Protein AF-A0A538LSR1-F1 (afdb_monomer_lite)

Foldseek 3Di:
DLLVLLCVVQVVCLVPPFADDVLVVLLCLLVPPDPVGSLVSLCVVPVVPNVVSVVSVVCCVPQNSRGSSLLVLLSVLLSVVLVVQLVVCVVVVHDNVVSNVVSSCSSVPCVVPPCRSHSCSNVVSVVVVVVVVD

Structure (mmCIF, N/CA/C/O backbone):
data_AF-A0A538LSR1-F1
#
_entry.id   AF-A0A538LSR1-F1
#
loop_
_atom_site.group_PDB
_atom_site.id
_atom_site.type_symbol
_atom_site.label_atom_id
_atom_site.label_alt_id
_atom_site.label_comp_id
_atom_site.label_asym_id
_atom_site.label_entity_id
_atom_site.label_seq_id
_atom_site.pdbx_PDB_ins_code
_atom_site.Cartn_x
_atom_site.Cartn_y
_atom_site.Cartn_z
_atom_site.occupancy
_atom_site.B_iso_or_equiv
_atom_site.auth_seq_id
_atom_site.auth_comp_id
_atom_site.auth_asym_id
_atom_site.auth_atom_id
_atom_site.pdbx_PDB_model_num
ATOM 1 N N . MET A 1 1 ? -7.075 -10.830 14.851 1.00 69.06 1 MET A N 1
ATOM 2 C CA . MET A 1 1 ? -8.465 -10.803 14.336 1.00 69.06 1 MET A CA 1
ATOM 3 C C . MET A 1 1 ? -8.556 -10.041 13.017 1.00 69.06 1 MET A C 1
ATOM 5 O O . MET A 1 1 ? -8.922 -10.657 12.030 1.00 69.06 1 MET A O 1
ATOM 9 N N . LEU A 1 2 ? -8.129 -8.771 12.955 1.00 71.94 2 LEU A N 1
ATOM 10 C CA . LEU A 1 2 ? -8.102 -7.981 11.707 1.00 71.94 2 LEU A CA 1
ATOM 11 C C . LEU A 1 2 ? -7.263 -8.632 10.591 1.00 71.94 2 LEU A C 1
ATOM 13 O O . LEU A 1 2 ? -7.718 -8.721 9.459 1.00 71.94 2 LEU A O 1
ATOM 17 N N . SER A 1 3 ? -6.094 -9.188 10.920 1.00 71.88 3 SER A N 1
ATOM 18 C CA . SER A 1 3 ? -5.248 -9.899 9.946 1.00 71.88 3 SER A CA 1
ATOM 19 C C . SER A 1 3 ? -5.897 -11.170 9.388 1.00 71.88 3 SER A C 1
ATOM 21 O O . SER A 1 3 ? -5.687 -11.501 8.230 1.00 71.88 3 SER A O 1
ATOM 23 N N . VAL A 1 4 ? -6.708 -11.872 10.191 1.00 79.50 4 VAL A N 1
ATOM 24 C CA . VAL A 1 4 ? -7.444 -13.073 9.749 1.00 79.50 4 VAL A CA 1
ATOM 25 C C . VAL A 1 4 ? -8.586 -12.676 8.815 1.00 79.50 4 VAL A C 1
ATOM 27 O O . VAL A 1 4 ? -8.783 -13.307 7.784 1.00 79.50 4 VAL A O 1
ATOM 30 N N . LEU A 1 5 ? -9.294 -11.594 9.148 1.00 74.44 5 LEU A N 1
ATOM 31 C CA . LEU A 1 5 ? -10.339 -11.007 8.310 1.00 74.44 5 LEU A CA 1
ATOM 32 C C . LEU A 1 5 ? -9.775 -10.594 6.940 1.00 74.44 5 LEU A C 1
ATOM 34 O O . LEU A 1 5 ? -10.316 -10.978 5.909 1.00 74.44 5 LEU A O 1
ATOM 38 N N . ALA A 1 6 ? -8.634 -9.901 6.936 1.00 72.94 6 ALA A N 1
ATOM 39 C CA . ALA A 1 6 ? -7.936 -9.518 5.715 1.00 72.94 6 ALA A CA 1
ATOM 40 C C . ALA A 1 6 ? -7.445 -10.728 4.915 1.00 72.94 6 ALA A C 1
ATOM 42 O O . ALA A 1 6 ? -7.591 -10.747 3.701 1.00 72.94 6 ALA A O 1
ATOM 43 N N . LEU A 1 7 ? -6.916 -11.764 5.574 1.00 76.25 7 LEU A N 1
ATOM 44 C CA . LEU A 1 7 ? -6.541 -13.015 4.909 1.00 76.25 7 LEU A CA 1
ATOM 45 C C . LEU A 1 7 ? -7.734 -13.646 4.188 1.00 76.25 7 LEU A C 1
ATOM 47 O O . LEU A 1 7 ? -7.622 -13.987 3.016 1.00 76.25 7 LEU A O 1
ATOM 51 N N . LEU A 1 8 ? -8.883 -13.761 4.856 1.00 80.06 8 LEU A N 1
ATOM 52 C CA . LEU A 1 8 ? -10.085 -14.355 4.268 1.00 80.06 8 LEU A CA 1
ATOM 53 C C . LEU A 1 8 ? -10.621 -13.541 3.084 1.00 80.06 8 LEU A C 1
ATOM 55 O O . LEU A 1 8 ? -11.021 -14.121 2.079 1.00 80.06 8 LEU A O 1
ATOM 59 N N . MET A 1 9 ? -10.600 -12.212 3.183 1.00 77.19 9 MET A N 1
ATOM 60 C CA . MET A 1 9 ? -11.083 -11.328 2.119 1.00 77.19 9 MET A CA 1
ATOM 61 C C . MET A 1 9 ? -10.118 -11.241 0.934 1.00 77.19 9 MET A C 1
ATOM 63 O O . MET A 1 9 ? -10.539 -11.274 -0.220 1.00 77.19 9 MET A O 1
ATOM 67 N N . CYS A 1 10 ? -8.819 -11.126 1.210 1.00 74.88 10 CYS A N 1
ATOM 68 C CA . CYS A 1 10 ? -7.824 -10.796 0.201 1.00 74.88 10 CYS A CA 1
ATOM 69 C C . CYS A 1 10 ? -7.177 -12.035 -0.422 1.00 74.88 10 CYS A C 1
ATOM 71 O O . CYS A 1 10 ? -6.648 -11.919 -1.518 1.00 74.88 10 CYS A O 1
ATOM 73 N N . ALA A 1 11 ? -7.216 -13.224 0.195 1.00 75.81 11 ALA A N 1
ATOM 74 C CA . ALA A 1 11 ? -6.508 -14.398 -0.335 1.00 75.81 11 ALA A CA 1
ATOM 75 C C . ALA A 1 11 ? -6.959 -14.796 -1.750 1.00 75.81 11 ALA A C 1
ATOM 77 O O . ALA A 1 11 ? -6.124 -15.122 -2.593 1.00 75.81 11 ALA A O 1
ATOM 78 N N . GLY A 1 12 ? -8.265 -14.750 -2.032 1.00 73.62 12 GLY A N 1
ATOM 79 C CA . GLY A 1 12 ? -8.786 -15.022 -3.374 1.00 73.62 12 GLY A CA 1
ATOM 80 C C . GLY A 1 12 ? -8.337 -13.971 -4.392 1.00 73.62 12 GLY A C 1
ATOM 81 O O . GLY A 1 12 ? -7.926 -14.324 -5.497 1.00 73.62 12 GLY A O 1
ATOM 82 N N . HIS A 1 13 ? -8.355 -12.701 -3.982 1.00 73.81 13 HIS A N 1
ATOM 83 C CA . HIS A 1 13 ? -8.000 -11.556 -4.814 1.00 73.81 13 HIS A CA 1
ATOM 84 C C . HIS A 1 13 ? -6.493 -11.448 -5.070 1.00 73.81 13 HIS A C 1
ATOM 86 O O . HIS A 1 13 ? -6.084 -11.192 -6.187 1.00 73.81 13 HIS A O 1
ATOM 92 N N . ILE A 1 14 ? -5.645 -11.722 -4.083 1.00 76.62 14 ILE A N 1
ATOM 93 C CA . ILE A 1 14 ? -4.186 -11.747 -4.252 1.00 76.62 14 ILE A CA 1
ATOM 94 C C . ILE A 1 14 ? -3.780 -12.860 -5.226 1.00 76.62 14 ILE A C 1
ATOM 96 O O . ILE A 1 14 ? -2.863 -12.684 -6.019 1.00 76.62 14 ILE A O 1
ATOM 100 N N . ARG A 1 15 ? -4.466 -14.011 -5.180 1.00 75.12 15 ARG A N 1
ATOM 101 C CA . ARG A 1 15 ? -4.128 -15.176 -6.010 1.00 75.12 15 ARG A CA 1
ATOM 102 C C . ARG A 1 15 ? -4.593 -15.079 -7.460 1.00 75.12 15 ARG A C 1
ATOM 104 O O . ARG A 1 15 ? -3.953 -15.674 -8.318 1.00 75.12 15 ARG A O 1
ATOM 111 N N . HIS A 1 16 ? -5.716 -14.413 -7.717 1.00 75.75 16 HIS A N 1
ATOM 112 C CA . HIS A 1 16 ? -6.342 -14.380 -9.049 1.00 75.75 16 HIS A CA 1
ATOM 113 C C . HIS A 1 16 ? -6.545 -12.960 -9.590 1.00 75.75 16 HIS A C 1
ATOM 115 O O . HIS A 1 16 ? -7.074 -12.793 -10.686 1.00 75.75 16 HIS A O 1
ATOM 121 N N . GLY A 1 17 ? -6.182 -11.944 -8.812 1.00 73.56 17 GLY A N 1
ATOM 122 C CA . GLY A 1 17 ? -6.284 -10.544 -9.190 1.00 73.56 17 GLY A CA 1
ATOM 123 C C . GLY A 1 17 ? -5.161 -10.119 -10.124 1.00 73.56 17 GLY A C 1
ATOM 124 O O . GLY A 1 17 ? -4.227 -10.865 -10.419 1.00 73.56 17 GLY A O 1
ATOM 125 N N . GLY A 1 18 ? -5.270 -8.885 -10.594 1.00 77.44 18 GLY A N 1
ATOM 126 C CA . GLY A 1 18 ? -4.307 -8.279 -11.496 1.00 77.44 18 GLY A CA 1
ATOM 127 C C . GLY A 1 18 ? -4.095 -6.813 -11.166 1.00 77.44 18 GLY A C 1
ATOM 128 O O . GLY A 1 18 ? -4.545 -6.313 -10.138 1.00 77.44 18 GLY A O 1
ATOM 129 N N . PHE A 1 19 ? -3.398 -6.132 -12.063 1.00 73.81 19 PHE A N 1
ATOM 130 C CA . PHE A 1 19 ? -3.123 -4.711 -11.941 1.00 73.81 19 PHE A CA 1
ATOM 131 C C . PHE A 1 19 ? -4.370 -3.852 -12.148 1.00 73.81 19 PHE A C 1
ATOM 133 O O . PHE A 1 19 ? -5.181 -4.122 -13.039 1.00 73.81 19 PHE A O 1
ATOM 140 N N . TYR A 1 20 ? -4.489 -2.786 -11.355 1.00 71.81 20 TYR A N 1
ATOM 141 C CA . TYR A 1 20 ? -5.587 -1.830 -11.414 1.00 71.81 20 TYR A CA 1
ATOM 142 C C . TYR A 1 20 ? -5.091 -0.435 -11.811 1.00 71.81 20 TYR A C 1
ATOM 144 O O . TYR A 1 20 ? -4.215 0.140 -11.170 1.00 71.81 20 TYR A O 1
ATOM 152 N N . TYR A 1 21 ? -5.701 0.140 -12.853 1.00 72.62 21 TYR A N 1
ATOM 153 C CA . TYR A 1 21 ? -5.519 1.535 -13.285 1.00 72.62 21 TYR A CA 1
ATOM 154 C C . TYR A 1 21 ? -4.038 1.975 -13.373 1.00 72.62 21 TYR A C 1
ATOM 156 O O . TYR A 1 21 ? -3.354 1.566 -14.311 1.00 72.62 21 TYR A O 1
ATOM 164 N N . ASP A 1 22 ? -3.526 2.742 -12.399 1.00 71.06 22 ASP A N 1
ATOM 165 C CA . ASP A 1 22 ? -2.149 3.275 -12.355 1.00 71.06 22 ASP A CA 1
ATOM 166 C C . ASP A 1 22 ? -1.075 2.177 -12.341 1.00 71.06 22 ASP A C 1
ATOM 168 O O . ASP A 1 22 ? 0.057 2.383 -12.794 1.00 71.06 22 ASP A O 1
ATOM 172 N N . ASP A 1 23 ? -1.431 0.983 -11.871 1.00 76.12 23 ASP A N 1
ATOM 173 C CA . ASP A 1 23 ? -0.542 -0.171 -11.880 1.00 76.12 23 ASP A CA 1
ATOM 174 C C . ASP A 1 23 ? -0.130 -0.560 -13.312 1.00 76.12 23 ASP A C 1
ATOM 176 O O . ASP A 1 23 ? 0.988 -1.015 -13.546 1.00 76.12 23 ASP A O 1
ATOM 180 N N . TRP A 1 24 ? -1.003 -0.340 -14.303 1.00 78.75 24 TRP A N 1
ATOM 181 C CA . TRP A 1 24 ? -0.671 -0.588 -15.708 1.00 78.75 24 TRP A CA 1
ATOM 182 C C . TRP A 1 24 ? 0.321 0.434 -16.258 1.00 78.75 24 TRP A C 1
ATOM 184 O O . TRP A 1 24 ? 1.192 0.067 -17.046 1.00 78.75 24 TRP A O 1
ATOM 194 N N . ALA A 1 25 ? 0.228 1.696 -15.833 1.00 78.56 25 ALA A N 1
ATOM 195 C CA . ALA A 1 25 ? 1.165 2.739 -16.245 1.00 78.56 25 ALA A CA 1
ATOM 196 C C . ALA A 1 25 ? 2.557 2.501 -15.642 1.00 78.56 25 ALA A C 1
ATOM 198 O O . ALA A 1 25 ? 3.563 2.561 -16.351 1.00 78.56 25 ALA A O 1
ATOM 199 N N . THR A 1 26 ? 2.618 2.148 -14.356 1.00 78.06 26 THR A N 1
ATOM 200 C CA . THR A 1 26 ? 3.877 1.770 -13.693 1.00 78.06 26 THR A CA 1
ATOM 201 C C . THR A 1 26 ? 4.467 0.485 -14.280 1.00 78.06 26 THR A C 1
ATOM 203 O O . THR A 1 26 ? 5.659 0.451 -14.581 1.00 78.06 26 THR A O 1
ATOM 206 N N . LEU A 1 27 ? 3.647 -0.531 -14.579 1.00 82.19 27 LEU A N 1
ATOM 207 C CA . LEU A 1 27 ? 4.089 -1.729 -15.303 1.00 82.19 27 LEU A CA 1
ATOM 208 C C . LEU A 1 27 ? 4.658 -1.395 -16.689 1.00 82.19 27 LEU A C 1
ATOM 210 O O . LEU A 1 27 ? 5.675 -1.963 -17.089 1.00 82.19 27 LEU A O 1
ATOM 214 N N . ALA A 1 28 ? 4.002 -0.507 -17.437 1.00 83.00 28 ALA A N 1
ATOM 215 C CA . ALA A 1 28 ? 4.457 -0.097 -18.760 1.00 83.00 28 ALA A CA 1
ATOM 216 C C . ALA A 1 28 ? 5.809 0.622 -18.685 1.00 83.00 28 ALA A C 1
ATOM 218 O O . ALA A 1 28 ? 6.693 0.314 -19.479 1.00 83.00 28 ALA A O 1
ATOM 219 N N . LEU A 1 29 ? 6.007 1.504 -17.701 1.00 82.19 29 LEU A N 1
ATOM 220 C CA . LEU A 1 29 ? 7.293 2.164 -17.453 1.00 82.19 29 LEU A CA 1
ATOM 221 C C . LEU A 1 29 ? 8.399 1.171 -17.078 1.00 82.19 29 LEU A C 1
ATOM 223 O O . LEU A 1 29 ? 9.534 1.321 -17.531 1.00 82.19 29 LEU A O 1
ATOM 227 N N . ALA A 1 30 ? 8.067 0.144 -16.293 1.00 79.31 30 ALA A N 1
ATOM 228 C CA . ALA A 1 30 ? 9.009 -0.900 -15.906 1.00 79.31 30 ALA A CA 1
ATOM 229 C C . ALA A 1 30 ? 9.372 -1.837 -17.076 1.00 79.31 30 ALA A C 1
ATOM 231 O O . ALA A 1 30 ? 10.522 -2.254 -17.199 1.00 79.31 30 ALA A O 1
ATOM 232 N N . ARG A 1 31 ? 8.410 -2.175 -17.950 1.00 83.00 31 ARG A N 1
ATOM 233 C CA . ARG A 1 31 ? 8.629 -3.070 -19.105 1.00 83.00 31 ARG A CA 1
ATOM 234 C C . ARG A 1 31 ? 9.252 -2.368 -20.308 1.00 83.00 31 ARG A C 1
ATOM 236 O O . ARG A 1 31 ? 10.081 -2.960 -20.993 1.00 83.00 31 ARG A O 1
ATOM 243 N N . PHE A 1 32 ? 8.847 -1.133 -20.579 1.00 82.81 32 PHE A N 1
ATOM 244 C CA . PHE A 1 32 ? 9.290 -0.346 -21.725 1.00 82.81 32 PHE A CA 1
ATOM 245 C C . PHE A 1 32 ? 10.160 0.805 -21.226 1.00 82.81 32 PHE A C 1
ATOM 247 O O . PHE A 1 32 ? 9.710 1.941 -21.050 1.00 82.81 32 PHE A O 1
ATOM 254 N N . SER A 1 33 ? 11.427 0.478 -20.955 1.00 66.31 33 SER A N 1
ATOM 255 C CA . SER A 1 33 ? 12.382 1.435 -20.403 1.00 66.31 33 SER A CA 1
ATOM 256 C C . SER A 1 33 ? 12.516 2.656 -21.311 1.00 66.31 33 SER A C 1
ATOM 258 O O . SER A 1 33 ? 12.759 2.539 -22.512 1.00 66.31 33 SER A O 1
ATOM 260 N N . HIS A 1 34 ? 12.403 3.842 -20.717 1.00 74.00 34 HIS A N 1
ATOM 261 C CA . HIS A 1 34 ? 12.738 5.091 -21.393 1.00 74.00 34 HIS A CA 1
ATOM 262 C C . HIS A 1 34 ? 14.250 5.168 -21.638 1.00 74.00 34 HIS A C 1
ATOM 264 O O . HIS A 1 34 ? 15.033 4.530 -20.931 1.00 74.00 34 HIS A O 1
ATOM 270 N N . ALA A 1 35 ? 14.672 5.992 -22.602 1.00 75.50 35 ALA A N 1
ATOM 271 C CA . ALA A 1 35 ? 16.089 6.176 -22.938 1.00 75.50 35 ALA A CA 1
ATOM 272 C C . ALA A 1 35 ? 16.952 6.616 -21.732 1.00 75.50 35 ALA A C 1
ATOM 274 O O . ALA A 1 35 ? 18.136 6.303 -21.682 1.00 75.50 35 ALA A O 1
ATOM 275 N N . GLY A 1 36 ? 16.355 7.287 -20.738 1.00 77.81 36 GLY A N 1
ATOM 276 C CA . GLY A 1 36 ? 17.000 7.665 -19.471 1.00 77.81 36 GLY A CA 1
ATOM 277 C C . GLY A 1 36 ? 16.850 6.655 -18.320 1.00 77.81 36 GLY A C 1
ATOM 278 O O . GLY A 1 36 ? 17.199 6.975 -17.187 1.00 77.81 36 GLY A O 1
ATOM 279 N N . GLY A 1 37 ? 16.301 5.462 -18.570 1.00 83.88 37 GLY A N 1
ATOM 280 C CA . GLY A 1 37 ? 16.041 4.430 -17.560 1.00 83.88 37 GLY A CA 1
ATOM 281 C C . GLY A 1 37 ? 14.708 4.584 -16.811 1.00 83.88 37 GLY A C 1
ATOM 282 O O . GLY A 1 37 ? 13.964 5.550 -16.995 1.00 83.88 37 GLY A O 1
ATOM 283 N N . GLY A 1 38 ? 14.404 3.611 -15.943 1.00 81.44 38 GLY A N 1
ATOM 284 C CA . GLY A 1 38 ? 13.118 3.521 -15.233 1.00 81.44 38 GLY A CA 1
ATOM 285 C C . GLY A 1 38 ? 12.839 4.690 -14.281 1.00 81.44 38 GLY A C 1
ATOM 286 O O . GLY A 1 38 ? 11.736 5.231 -14.277 1.00 81.44 38 GLY A O 1
ATOM 287 N N . LEU A 1 39 ? 13.849 5.154 -13.535 1.00 85.62 39 LEU A N 1
ATOM 288 C CA . LEU A 1 39 ? 13.697 6.289 -12.613 1.00 85.62 39 LEU A CA 1
ATOM 289 C C . LEU A 1 39 ? 13.419 7.602 -13.357 1.00 85.62 39 LEU A C 1
ATOM 291 O O . LEU A 1 39 ? 12.602 8.402 -12.910 1.00 85.62 39 LEU A O 1
ATOM 295 N N . HIS A 1 40 ? 14.044 7.798 -14.520 1.00 87.69 40 HIS A N 1
ATOM 296 C CA . HIS A 1 40 ? 13.751 8.938 -15.384 1.00 87.69 40 HIS A CA 1
ATOM 297 C C . HIS A 1 40 ? 12.318 8.875 -15.930 1.00 87.69 40 HIS A C 1
ATOM 299 O O . HIS A 1 40 ? 11.609 9.876 -15.885 1.00 87.69 40 HIS A O 1
ATOM 305 N N . GLY A 1 41 ? 11.863 7.697 -16.370 1.00 86.88 41 GLY A N 1
ATOM 306 C CA . GLY A 1 41 ? 10.475 7.487 -16.792 1.00 86.88 41 GLY A CA 1
ATOM 307 C C . GLY A 1 41 ? 9.470 7.817 -15.683 1.00 86.88 41 GLY A C 1
ATOM 308 O O . GLY A 1 41 ? 8.538 8.588 -15.902 1.00 86.88 41 GLY A O 1
ATOM 309 N N . LEU A 1 42 ? 9.702 7.322 -14.463 1.00 86.88 42 LEU A N 1
ATOM 310 C CA . LEU A 1 42 ? 8.881 7.660 -13.296 1.00 86.88 42 LEU A CA 1
ATOM 311 C C . LEU A 1 42 ? 8.902 9.162 -12.989 1.00 86.88 42 LEU A C 1
ATOM 313 O O . LEU A 1 42 ? 7.869 9.721 -12.630 1.00 86.88 42 LEU A O 1
ATOM 317 N N . TRP A 1 43 ? 10.045 9.831 -13.150 1.00 89.56 43 TRP A N 1
ATOM 318 C CA . TRP A 1 43 ? 10.161 11.271 -12.920 1.00 89.56 43 TRP A CA 1
ATOM 319 C C . TRP A 1 43 ? 9.368 12.098 -13.938 1.00 89.56 43 TRP A C 1
ATOM 321 O O . TRP A 1 43 ? 8.754 13.095 -13.570 1.00 89.56 43 TRP A O 1
ATOM 331 N N . LEU A 1 44 ? 9.324 11.680 -15.205 1.00 89.12 44 LEU A N 1
ATOM 332 C CA . LEU A 1 44 ? 8.521 12.358 -16.228 1.00 89.12 44 LEU A CA 1
ATOM 333 C C . LEU A 1 44 ? 7.015 12.266 -15.936 1.00 89.12 44 LEU A C 1
ATOM 335 O O . LEU A 1 44 ? 6.295 13.238 -16.151 1.00 89.12 44 LEU A O 1
ATOM 339 N N . TYR A 1 45 ? 6.550 11.128 -15.413 1.00 84.00 45 TYR A N 1
ATOM 340 C CA . TYR A 1 45 ? 5.130 10.897 -15.123 1.00 84.00 45 TYR A CA 1
ATOM 341 C C . TYR A 1 45 ? 4.685 11.404 -13.744 1.00 84.00 45 TYR A C 1
ATOM 343 O O . TYR A 1 45 ? 3.595 11.956 -13.609 1.00 84.00 45 TYR A O 1
ATOM 351 N N . TYR A 1 46 ? 5.519 11.247 -12.715 1.00 84.81 46 TYR A N 1
ATOM 352 C CA . TYR A 1 46 ? 5.173 11.529 -11.317 1.00 84.81 46 TYR A CA 1
ATOM 353 C C . TYR A 1 46 ? 6.049 12.613 -10.675 1.00 84.81 46 TYR A C 1
ATOM 355 O O . TYR A 1 46 ? 5.993 12.796 -9.462 1.00 84.81 46 TYR A O 1
ATOM 363 N N . GLY A 1 47 ? 6.839 13.370 -11.445 1.00 85.62 47 GLY A N 1
ATOM 364 C CA . GLY A 1 47 ? 7.820 14.338 -10.924 1.00 85.62 47 GLY A CA 1
ATOM 365 C C . GLY A 1 47 ? 7.248 15.441 -10.026 1.00 85.62 47 GLY A C 1
ATOM 366 O O . GLY A 1 47 ? 7.969 16.002 -9.207 1.00 85.62 47 GLY A O 1
ATOM 367 N N . GLN A 1 48 ? 5.938 15.697 -10.096 1.00 86.06 48 GLN A N 1
ATOM 368 C CA . GLN A 1 48 ? 5.228 16.589 -9.166 1.00 86.06 48 GLN A CA 1
ATOM 369 C C . GLN A 1 48 ? 5.190 16.048 -7.722 1.00 86.06 48 GLN A C 1
ATOM 371 O O . GLN A 1 48 ? 4.852 16.769 -6.787 1.00 86.06 48 GLN A O 1
ATOM 376 N N . ARG A 1 49 ? 5.501 14.761 -7.530 1.00 84.19 49 ARG A N 1
ATOM 377 C CA . ARG A 1 49 ? 5.471 14.031 -6.259 1.00 84.19 49 ARG A CA 1
ATOM 378 C C . ARG A 1 49 ? 6.762 13.212 -6.123 1.00 84.19 49 ARG A C 1
ATOM 380 O O . ARG A 1 49 ? 6.743 11.993 -6.288 1.00 84.19 49 ARG A O 1
ATOM 387 N N . PRO A 1 50 ? 7.901 13.847 -5.800 1.00 85.06 50 PRO A N 1
ATOM 388 C CA . PRO A 1 50 ? 9.211 13.187 -5.808 1.00 85.06 50 PRO A CA 1
ATOM 389 C C . PRO A 1 50 ? 9.286 11.980 -4.861 1.00 85.06 50 PRO A C 1
ATOM 391 O O . PRO A 1 50 ? 9.888 10.965 -5.199 1.00 85.06 50 PRO A O 1
ATOM 394 N N . ALA A 1 51 ? 8.603 12.035 -3.713 1.00 84.88 51 ALA A N 1
ATOM 395 C CA . ALA A 1 51 ? 8.501 10.891 -2.808 1.00 84.88 51 ALA A CA 1
ATOM 396 C C . ALA A 1 51 ? 7.765 9.695 -3.443 1.00 84.88 51 ALA A C 1
ATOM 398 O O . ALA A 1 51 ? 8.157 8.553 -3.226 1.00 84.88 51 ALA A O 1
ATOM 399 N N . GLN 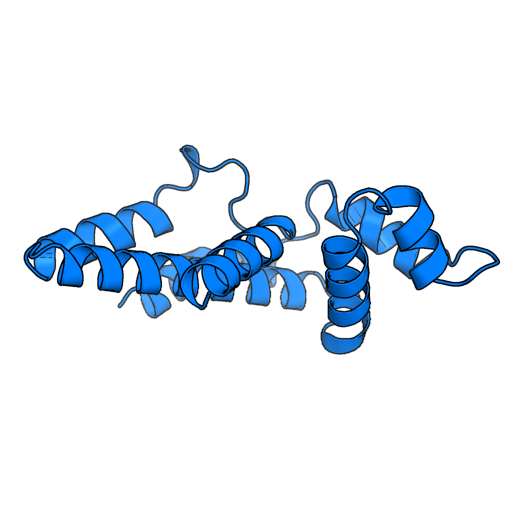A 1 52 ? 6.742 9.944 -4.270 1.00 82.12 52 GLN A N 1
ATOM 400 C CA . GLN A 1 52 ? 6.018 8.898 -4.999 1.00 82.12 52 GLN A CA 1
ATOM 401 C C . GLN A 1 52 ? 6.902 8.248 -6.073 1.00 82.12 52 GLN A C 1
ATOM 403 O O . GLN A 1 52 ? 6.857 7.031 -6.233 1.00 82.12 52 GLN A O 1
ATOM 408 N N . VAL A 1 53 ? 7.752 9.025 -6.756 1.00 86.88 53 VAL A N 1
ATOM 409 C CA . VAL A 1 53 ? 8.747 8.485 -7.703 1.00 86.88 53 VAL A CA 1
ATOM 410 C C . VAL A 1 53 ? 9.682 7.511 -6.986 1.00 86.88 53 VAL A C 1
ATOM 412 O O . VAL A 1 53 ? 9.852 6.377 -7.431 1.00 86.88 53 VAL A O 1
ATOM 415 N N . LEU A 1 54 ? 10.272 7.940 -5.865 1.00 87.88 54 LEU A N 1
ATOM 416 C CA . LEU A 1 54 ? 11.191 7.105 -5.086 1.00 87.88 54 LEU A CA 1
ATOM 417 C C . LEU A 1 54 ? 10.491 5.860 -4.537 1.00 87.88 54 LEU A C 1
ATOM 419 O O . LEU A 1 54 ? 11.062 4.773 -4.563 1.00 87.88 54 LEU A O 1
ATOM 423 N N . TYR A 1 55 ? 9.244 6.014 -4.089 1.00 85.69 55 TYR A N 1
ATOM 424 C CA . TYR A 1 55 ? 8.422 4.913 -3.611 1.00 85.69 55 TYR A CA 1
ATOM 425 C C . TYR A 1 55 ? 8.218 3.842 -4.688 1.00 85.69 55 TYR A C 1
ATOM 427 O O . TYR A 1 55 ? 8.501 2.673 -4.436 1.00 85.69 55 TYR A O 1
ATOM 435 N N . TYR A 1 56 ? 7.790 4.223 -5.896 1.00 85.69 56 TYR A N 1
ATOM 436 C CA . TYR A 1 56 ? 7.609 3.259 -6.984 1.00 85.69 56 TYR A CA 1
ATOM 437 C C . TYR A 1 56 ? 8.927 2.641 -7.443 1.00 85.69 56 TYR A C 1
ATOM 439 O O . TYR A 1 56 ? 8.981 1.434 -7.644 1.00 85.69 56 TYR A O 1
ATOM 447 N N . ALA A 1 57 ? 10.009 3.421 -7.520 1.00 86.62 57 ALA A N 1
ATOM 448 C CA . ALA A 1 57 ? 11.323 2.884 -7.864 1.00 86.62 57 ALA A CA 1
ATOM 449 C C . ALA A 1 57 ? 11.792 1.817 -6.856 1.00 86.62 57 ALA A C 1
ATOM 451 O O . ALA A 1 57 ? 12.301 0.770 -7.252 1.00 86.62 57 ALA A O 1
ATOM 452 N N . ALA A 1 58 ? 11.594 2.055 -5.556 1.00 87.06 58 ALA A N 1
ATOM 453 C CA . ALA A 1 58 ? 11.909 1.079 -4.516 1.00 87.06 58 ALA A CA 1
ATOM 454 C C . ALA A 1 58 ? 10.986 -0.148 -4.582 1.00 87.06 58 ALA A C 1
ATOM 456 O O . ALA A 1 58 ? 11.446 -1.278 -4.427 1.00 87.06 58 ALA A O 1
ATOM 457 N N . LEU A 1 59 ? 9.694 0.062 -4.843 1.00 85.38 59 LEU A N 1
ATOM 458 C CA . LEU A 1 59 ? 8.709 -1.009 -4.968 1.00 85.38 59 LEU A CA 1
ATOM 459 C C . LEU A 1 59 ? 9.036 -1.948 -6.137 1.00 85.38 59 LEU A C 1
ATOM 461 O O . LEU A 1 59 ? 8.992 -3.166 -5.972 1.00 85.38 59 LEU A O 1
ATOM 465 N N . ASP A 1 60 ? 9.415 -1.382 -7.284 1.00 84.38 60 ASP A N 1
ATOM 466 C CA . ASP A 1 60 ? 9.861 -2.121 -8.466 1.00 84.38 60 ASP A CA 1
A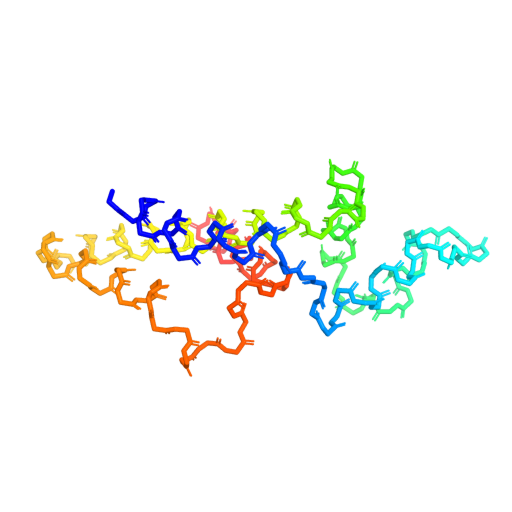TOM 467 C C . ASP A 1 60 ? 11.118 -2.950 -8.165 1.00 84.38 60 ASP A C 1
ATOM 469 O O . ASP A 1 60 ? 11.206 -4.095 -8.600 1.00 84.38 60 ASP A O 1
ATOM 473 N N . GLN A 1 61 ? 12.069 -2.415 -7.389 1.00 84.56 61 GLN A N 1
ATOM 474 C CA . GLN A 1 61 ? 13.273 -3.156 -6.992 1.00 84.56 61 GLN A CA 1
ATOM 475 C C . GLN A 1 61 ? 12.988 -4.287 -5.996 1.00 84.56 61 GLN A C 1
ATOM 477 O O . GLN A 1 61 ? 13.591 -5.351 -6.105 1.00 84.56 61 GLN A O 1
ATOM 482 N N . LEU A 1 62 ? 12.098 -4.069 -5.020 1.00 87.00 62 LEU A N 1
ATOM 483 C CA . LEU A 1 62 ? 11.827 -5.049 -3.960 1.00 87.00 62 LEU A CA 1
ATOM 484 C C . LEU A 1 62 ? 10.870 -6.163 -4.394 1.00 87.00 62 LEU A C 1
ATOM 486 O O . LEU A 1 62 ? 11.098 -7.323 -4.063 1.00 87.00 62 LEU A O 1
ATOM 490 N N . LEU A 1 63 ? 9.771 -5.810 -5.064 1.00 83.31 63 LEU A N 1
ATOM 491 C CA . LEU A 1 63 ? 8.685 -6.742 -5.392 1.00 83.31 63 LEU A CA 1
ATOM 492 C C . LEU A 1 63 ? 8.621 -7.084 -6.882 1.00 83.31 63 LEU A C 1
ATOM 494 O O . LEU A 1 63 ? 7.847 -7.955 -7.282 1.00 83.31 63 LEU A O 1
ATOM 498 N N . GLY A 1 64 ? 9.407 -6.402 -7.718 1.00 82.50 64 GLY A N 1
ATOM 499 C CA . GLY A 1 64 ? 9.318 -6.552 -9.162 1.00 82.50 64 GLY A CA 1
ATOM 500 C C . GLY A 1 64 ? 7.948 -6.134 -9.694 1.00 82.50 64 GLY A C 1
ATOM 501 O O . GLY A 1 64 ? 7.202 -5.370 -9.080 1.00 82.50 64 GLY A O 1
ATOM 502 N N . ILE A 1 65 ? 7.602 -6.662 -10.863 1.00 80.12 65 ILE A N 1
ATOM 503 C CA . ILE A 1 65 ? 6.332 -6.406 -11.557 1.00 80.12 65 ILE A CA 1
ATOM 504 C C . ILE A 1 65 ? 5.297 -7.517 -11.324 1.00 80.12 65 ILE A C 1
ATOM 506 O O . ILE A 1 65 ? 4.429 -7.748 -12.164 1.00 80.12 65 ILE A O 1
ATOM 510 N N . ASP A 1 66 ? 5.409 -8.239 -10.210 1.00 82.81 66 ASP A N 1
ATOM 511 C CA . ASP A 1 66 ? 4.452 -9.274 -9.831 1.00 82.81 66 ASP A CA 1
ATOM 512 C C . ASP A 1 66 ? 3.201 -8.629 -9.207 1.00 82.81 66 ASP A C 1
ATOM 514 O O . ASP A 1 66 ? 3.269 -7.929 -8.190 1.00 82.81 66 ASP A O 1
ATOM 518 N N . ALA A 1 67 ? 2.044 -8.858 -9.832 1.00 79.88 67 ALA A N 1
ATOM 519 C CA . ALA A 1 67 ? 0.764 -8.350 -9.355 1.00 79.88 67 ALA A CA 1
ATOM 520 C C . ALA A 1 67 ? 0.375 -8.947 -7.996 1.00 79.88 67 ALA A C 1
ATOM 522 O O . ALA A 1 67 ? -0.094 -8.217 -7.127 1.00 79.88 67 ALA A O 1
ATOM 523 N N . ALA A 1 68 ? 0.621 -10.238 -7.766 1.00 81.19 68 ALA A N 1
ATOM 524 C CA . ALA A 1 68 ? 0.290 -10.893 -6.506 1.00 81.19 68 ALA A CA 1
ATOM 525 C C . ALA A 1 68 ? 1.127 -10.325 -5.353 1.00 81.19 68 ALA A C 1
ATOM 527 O O . ALA A 1 68 ? 0.590 -10.053 -4.279 1.00 81.19 68 ALA A O 1
ATOM 528 N N . ALA A 1 69 ? 2.419 -10.070 -5.582 1.00 80.69 69 ALA A N 1
ATOM 529 C CA . ALA A 1 69 ? 3.287 -9.448 -4.580 1.00 80.69 69 ALA A CA 1
ATOM 530 C C . ALA A 1 69 ? 2.810 -8.032 -4.204 1.00 80.69 69 ALA A C 1
ATOM 532 O O . ALA A 1 69 ? 2.763 -7.673 -3.024 1.00 80.69 69 ALA A O 1
ATOM 533 N N . ARG A 1 70 ? 2.389 -7.237 -5.194 1.00 80.00 70 ARG A N 1
ATOM 534 C CA . ARG A 1 70 ? 1.870 -5.876 -4.979 1.00 80.00 70 ARG A CA 1
ATOM 535 C C . ARG A 1 70 ? 0.501 -5.867 -4.302 1.00 80.00 70 ARG A C 1
ATOM 537 O O . ARG A 1 70 ? 0.293 -5.086 -3.375 1.00 80.00 70 ARG A O 1
ATOM 544 N N . LEU A 1 71 ? -0.393 -6.781 -4.675 1.00 79.50 71 LEU A N 1
ATOM 545 C CA . LEU A 1 71 ? -1.682 -6.972 -4.003 1.00 79.50 71 LEU A CA 1
ATOM 546 C C . LEU A 1 71 ? -1.499 -7.450 -2.554 1.00 79.50 71 LEU A C 1
ATOM 548 O O . LEU A 1 71 ? -2.225 -7.012 -1.662 1.00 79.50 71 LEU A O 1
ATOM 552 N N . ALA A 1 72 ? -0.504 -8.303 -2.289 1.00 81.44 72 ALA A N 1
ATOM 553 C CA . ALA A 1 72 ? -0.162 -8.724 -0.934 1.00 81.44 72 ALA A CA 1
ATOM 554 C C . ALA A 1 72 ? 0.338 -7.547 -0.082 1.00 81.44 72 ALA A C 1
ATOM 556 O O . ALA A 1 72 ? -0.081 -7.407 1.070 1.00 81.44 72 ALA A O 1
ATOM 557 N N . LEU A 1 73 ? 1.170 -6.662 -0.647 1.00 83.12 73 LEU A N 1
ATOM 558 C CA . LEU A 1 73 ? 1.575 -5.430 0.029 1.00 83.12 73 LEU A CA 1
ATOM 559 C C . LEU A 1 73 ? 0.370 -4.524 0.311 1.00 83.12 73 LEU A C 1
ATOM 561 O O . LEU A 1 73 ? 0.228 -4.041 1.433 1.00 83.12 73 LEU A O 1
ATOM 565 N N . ALA A 1 74 ? -0.518 -4.320 -0.665 1.00 78.81 74 ALA A N 1
ATOM 566 C CA . ALA A 1 74 ? -1.724 -3.516 -0.477 1.00 78.81 74 ALA A CA 1
ATOM 567 C C . ALA A 1 74 ? -2.613 -4.082 0.647 1.00 78.81 74 ALA A C 1
ATOM 569 O O . ALA A 1 74 ? -3.073 -3.338 1.515 1.00 78.81 74 ALA A O 1
ATOM 570 N N . ALA A 1 75 ? -2.782 -5.407 0.707 1.00 80.56 75 ALA A N 1
ATOM 571 C CA . ALA A 1 75 ? -3.503 -6.071 1.791 1.00 80.56 75 ALA A CA 1
ATOM 572 C C . ALA A 1 75 ? -2.821 -5.871 3.156 1.00 80.56 75 ALA A C 1
ATOM 574 O O . ALA A 1 75 ? -3.496 -5.611 4.155 1.00 80.56 75 ALA A O 1
ATOM 575 N N . ALA A 1 76 ? -1.488 -5.948 3.212 1.00 82.31 76 ALA A N 1
ATOM 576 C CA . ALA A 1 76 ? -0.732 -5.686 4.434 1.00 82.31 76 ALA A CA 1
ATOM 577 C C . ALA A 1 76 ? -0.904 -4.234 4.913 1.00 82.31 76 ALA A C 1
ATOM 579 O O . ALA A 1 76 ? -1.085 -3.995 6.107 1.00 82.31 76 ALA A O 1
ATOM 580 N N . MET A 1 77 ? -0.912 -3.272 3.990 1.00 81.75 77 MET A N 1
ATOM 581 C CA . MET A 1 77 ? -1.144 -1.860 4.304 1.00 81.75 77 MET A CA 1
ATOM 582 C C . MET A 1 77 ? -2.571 -1.607 4.798 1.00 81.75 77 MET A C 1
ATOM 584 O O . MET A 1 77 ? -2.748 -0.898 5.786 1.00 81.75 77 MET A O 1
ATOM 588 N N . ALA A 1 78 ? -3.579 -2.271 4.225 1.00 79.38 78 ALA A N 1
ATOM 589 C CA . ALA A 1 78 ? -4.952 -2.215 4.734 1.00 79.38 78 ALA A CA 1
ATOM 590 C C . ALA A 1 78 ? -5.055 -2.719 6.189 1.00 79.38 78 ALA A C 1
ATOM 592 O O . ALA A 1 78 ? -5.710 -2.100 7.031 1.00 79.38 78 ALA A O 1
ATOM 593 N N . VAL A 1 79 ? -4.359 -3.816 6.522 1.00 84.12 79 VAL A N 1
ATOM 594 C CA . VAL A 1 79 ? -4.279 -4.329 7.902 1.00 84.12 79 VAL A CA 1
ATOM 595 C C . VAL A 1 79 ? -3.569 -3.342 8.823 1.00 84.12 79 VAL A C 1
ATOM 597 O O . VAL A 1 79 ? -4.019 -3.132 9.955 1.00 84.12 79 VAL A O 1
ATOM 600 N N . LEU A 1 80 ? -2.475 -2.735 8.360 1.00 84.06 80 LEU A N 1
ATOM 601 C CA . LEU A 1 80 ? -1.745 -1.729 9.123 1.00 84.06 80 LEU A CA 1
ATOM 602 C C . LEU A 1 80 ? -2.645 -0.525 9.422 1.00 84.06 80 LEU A C 1
ATOM 604 O O . LEU A 1 80 ? -2.765 -0.137 10.581 1.00 84.06 80 LEU A O 1
ATOM 608 N N . GLN A 1 81 ? -3.346 0.001 8.418 1.00 83.19 81 GLN A N 1
ATOM 609 C CA . GLN A 1 81 ? -4.279 1.117 8.567 1.00 83.19 81 GLN A CA 1
ATOM 610 C C . GLN A 1 81 ? -5.400 0.797 9.564 1.00 83.19 81 GLN A C 1
ATOM 612 O O . GLN A 1 81 ? -5.649 1.585 10.476 1.00 83.19 81 GLN A O 1
ATOM 617 N N . ALA A 1 82 ? -6.024 -0.382 9.465 1.00 85.31 82 ALA A N 1
ATOM 618 C CA . ALA A 1 82 ? -7.038 -0.816 10.427 1.00 85.31 82 ALA A CA 1
ATOM 619 C C . ALA A 1 82 ? -6.465 -0.960 11.850 1.00 85.31 82 ALA A C 1
ATOM 621 O O . ALA A 1 82 ? -7.122 -0.618 12.833 1.00 85.31 82 ALA A O 1
ATOM 622 N N . THR A 1 83 ? -5.221 -1.425 11.982 1.00 86.00 83 THR A N 1
ATOM 623 C CA . THR A 1 83 ? -4.529 -1.527 13.278 1.00 86.00 83 THR A CA 1
ATOM 624 C C . THR A 1 83 ? -4.239 -0.155 13.884 1.00 86.00 83 THR A C 1
ATOM 626 O O . THR A 1 83 ? -4.453 0.049 15.080 1.00 86.00 83 THR A O 1
ATOM 629 N N . VAL A 1 84 ? -3.779 0.798 13.071 1.00 86.31 84 VAL A N 1
ATOM 630 C CA . VAL A 1 84 ? -3.524 2.178 13.502 1.00 86.31 84 VAL A CA 1
ATOM 631 C C . VAL A 1 84 ? -4.829 2.862 13.903 1.00 86.31 84 VAL A C 1
ATOM 633 O O . VAL A 1 84 ? -4.878 3.484 14.963 1.00 86.31 84 VAL A O 1
ATOM 636 N N . LEU A 1 85 ? -5.904 2.683 13.128 1.00 86.56 85 LEU A N 1
ATOM 637 C CA . LEU A 1 85 ? -7.233 3.184 13.474 1.00 86.56 85 LEU A CA 1
ATOM 638 C C . LEU A 1 85 ? -7.707 2.612 14.814 1.00 86.56 85 LEU A C 1
ATOM 640 O O . LEU A 1 85 ? -8.139 3.364 15.685 1.00 86.56 85 LEU A O 1
ATOM 644 N N . TYR A 1 86 ? -7.552 1.304 15.025 1.00 87.19 86 TYR A N 1
ATOM 645 C CA . TYR A 1 86 ? -7.860 0.681 16.308 1.00 87.19 86 TYR A CA 1
ATOM 646 C C . TYR A 1 86 ? -7.065 1.328 17.449 1.00 87.19 86 TYR A C 1
ATOM 648 O O . TYR A 1 86 ? -7.647 1.724 18.459 1.00 87.19 86 TYR A O 1
ATOM 656 N N . ALA A 1 87 ? -5.747 1.479 17.292 1.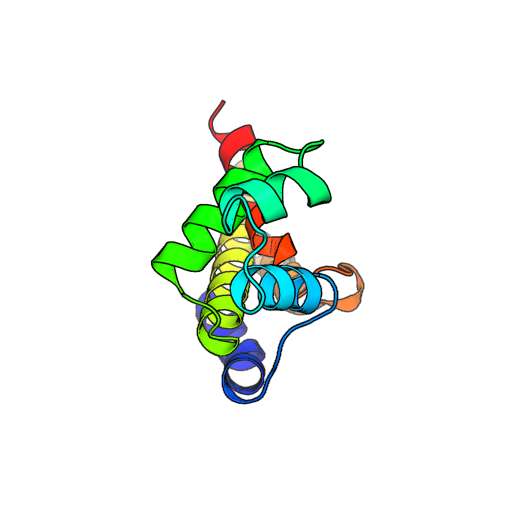00 88.88 87 ALA A N 1
ATOM 657 C CA . ALA A 1 87 ? -4.893 2.096 18.304 1.00 88.88 87 ALA A CA 1
ATOM 658 C C . ALA A 1 87 ? -5.300 3.550 18.602 1.00 88.88 87 ALA A C 1
ATOM 660 O O . ALA A 1 87 ? -5.342 3.945 19.769 1.00 88.88 87 ALA A O 1
ATOM 661 N N . LEU A 1 88 ? -5.660 4.323 17.575 1.00 90.38 88 LEU A N 1
ATOM 662 C CA . LEU A 1 88 ? -6.163 5.686 17.714 1.00 90.38 88 LEU A CA 1
ATOM 663 C C . LEU A 1 88 ? -7.480 5.717 18.500 1.00 90.38 88 LEU A C 1
ATOM 665 O O . LEU A 1 88 ? -7.576 6.425 19.499 1.00 90.38 88 LEU A O 1
ATOM 669 N N . LEU A 1 89 ? -8.465 4.896 18.127 1.00 90.56 89 LEU A N 1
ATOM 670 C CA . LEU A 1 89 ? -9.753 4.810 18.828 1.00 90.56 89 LEU A CA 1
ATOM 671 C C . LEU A 1 89 ? -9.581 4.389 20.293 1.00 90.56 89 LEU A C 1
ATOM 673 O O . LEU A 1 89 ? -10.270 4.893 21.181 1.00 90.56 89 LEU A O 1
ATOM 677 N N . ARG A 1 90 ? -8.616 3.503 20.573 1.00 94.38 90 ARG A N 1
ATOM 678 C CA . ARG A 1 90 ? -8.248 3.126 21.944 1.00 94.38 90 ARG A CA 1
ATOM 679 C C . ARG A 1 90 ? -7.642 4.291 22.723 1.00 94.38 90 ARG A C 1
ATOM 681 O O . ARG A 1 90 ? -7.988 4.454 23.891 1.00 94.38 90 ARG A O 1
ATOM 688 N N . ARG A 1 91 ? -6.782 5.104 22.100 1.00 92.69 91 ARG A N 1
ATOM 689 C CA . ARG A 1 91 ? -6.215 6.318 22.717 1.00 92.69 91 ARG A CA 1
ATOM 690 C C . ARG A 1 91 ? -7.271 7.390 22.986 1.00 92.69 91 ARG A C 1
ATOM 692 O O . ARG A 1 91 ? -7.152 8.103 23.973 1.00 92.69 91 ARG A O 1
ATOM 699 N N . LEU A 1 92 ? -8.324 7.448 22.174 1.00 94.50 92 LEU A N 1
ATOM 700 C CA . LEU A 1 92 ? -9.473 8.339 22.371 1.00 94.50 92 LEU A CA 1
ATOM 701 C C . LEU A 1 92 ? -10.457 7.847 23.453 1.00 94.50 92 LEU A C 1
ATOM 703 O O . LEU A 1 92 ? -11.496 8.462 23.668 1.00 94.50 92 LEU A O 1
ATOM 707 N N . GLY A 1 93 ? -10.151 6.742 24.144 1.00 93.31 93 GLY A N 1
ATOM 708 C CA . GLY A 1 93 ? -10.955 6.225 25.256 1.00 93.31 93 GLY A CA 1
ATOM 709 C C . GLY A 1 93 ? -12.109 5.307 24.843 1.00 93.31 93 GLY A C 1
ATOM 710 O O . GLY A 1 93 ? -12.855 4.836 25.702 1.00 93.31 93 GLY A O 1
ATOM 711 N N . MET A 1 94 ? -12.247 4.987 23.554 1.00 93.25 94 MET A N 1
ATOM 712 C CA . MET A 1 94 ? -13.322 4.126 23.060 1.00 93.25 94 MET A CA 1
ATOM 713 C C . MET A 1 94 ? -13.127 2.684 23.532 1.00 93.25 94 MET A C 1
ATOM 715 O O . MET A 1 94 ? -12.002 2.178 23.532 1.00 93.25 94 MET A O 1
ATOM 719 N N . ARG A 1 95 ? -14.199 1.988 23.933 1.00 95.19 95 ARG A N 1
ATOM 720 C CA . ARG A 1 95 ? -14.109 0.601 24.426 1.00 95.19 95 ARG A CA 1
ATOM 721 C C . ARG A 1 95 ? -13.519 -0.317 23.355 1.00 95.19 95 ARG A C 1
ATOM 723 O O . ARG A 1 95 ? -13.755 -0.142 22.166 1.00 95.19 95 ARG A O 1
ATOM 730 N N . ALA A 1 96 ? -12.763 -1.331 23.781 1.00 91.56 96 ALA A N 1
ATOM 731 C CA . ALA A 1 96 ? -12.028 -2.201 22.859 1.00 91.56 96 ALA A CA 1
ATOM 732 C C . ALA A 1 96 ? -12.926 -2.916 21.836 1.00 91.56 96 ALA A C 1
ATOM 734 O O . ALA A 1 96 ? -12.529 -3.065 20.686 1.00 91.56 96 ALA A O 1
ATOM 735 N N . ARG A 1 97 ? -14.140 -3.317 22.239 1.00 92.75 97 ARG A N 1
ATOM 736 C CA . ARG A 1 97 ? -15.115 -3.965 21.347 1.00 92.75 97 ARG A CA 1
ATOM 737 C C . ARG A 1 97 ? -15.568 -3.022 20.233 1.00 92.75 97 ARG A C 1
ATOM 739 O O . ARG A 1 97 ? -15.528 -3.406 19.071 1.00 92.75 97 ARG A O 1
ATOM 746 N N . ASP A 1 98 ? -15.906 -1.788 20.590 1.00 91.88 98 ASP A N 1
ATOM 747 C CA . ASP A 1 98 ? -16.389 -0.781 19.643 1.00 91.88 98 ASP A CA 1
ATOM 748 C C . ASP A 1 98 ? -15.253 -0.341 18.709 1.00 91.88 98 ASP A C 1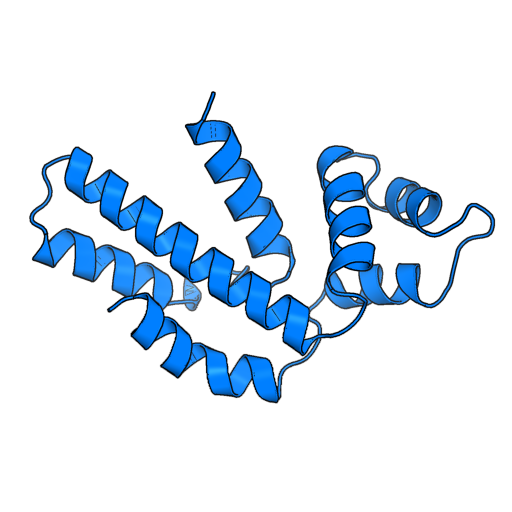
ATOM 750 O O . ASP A 1 98 ? -15.431 -0.259 17.498 1.00 91.88 98 ASP A O 1
ATOM 754 N N . ALA A 1 99 ? -14.041 -0.155 19.248 1.00 90.56 99 ALA A N 1
ATOM 755 C CA . ALA A 1 99 ? -12.855 0.188 18.457 1.00 90.56 99 ALA A CA 1
ATOM 756 C C . ALA A 1 99 ? -12.512 -0.907 17.446 1.00 90.56 99 ALA A C 1
ATOM 758 O O . ALA A 1 99 ? -12.172 -0.618 16.296 1.00 90.56 99 ALA A O 1
ATOM 759 N N . LEU A 1 100 ? -12.623 -2.168 17.866 1.00 89.12 100 LEU A N 1
ATOM 760 C CA . LEU A 1 100 ? -12.417 -3.312 16.992 1.00 89.12 100 LEU A CA 1
ATOM 761 C C . LEU A 1 100 ? -13.500 -3.390 15.914 1.00 89.12 100 LEU A C 1
ATOM 763 O O . LEU A 1 100 ? -13.160 -3.639 14.764 1.00 89.12 100 LEU A O 1
ATOM 767 N N . ALA A 1 101 ? -14.766 -3.146 16.261 1.00 89.06 101 ALA A N 1
ATOM 768 C CA . ALA A 1 101 ? -15.868 -3.133 15.304 1.00 89.06 101 ALA A CA 1
ATOM 769 C C . ALA A 1 101 ? -15.669 -2.050 14.234 1.00 89.06 101 ALA A C 1
ATOM 771 O O . ALA A 1 101 ? -15.696 -2.367 13.051 1.00 89.06 101 ALA A O 1
ATOM 772 N N . CYS A 1 102 ? -15.366 -0.807 14.623 1.00 87.12 102 CYS A N 1
ATOM 773 C CA . CYS A 1 102 ? -15.093 0.280 13.676 1.00 87.12 102 CYS A CA 1
ATOM 774 C C . CYS A 1 102 ? -13.902 -0.028 12.756 1.00 87.12 102 CYS A C 1
ATOM 776 O O . CYS A 1 102 ? -13.981 0.184 11.550 1.00 87.12 102 CYS A O 1
ATOM 778 N N . SER A 1 103 ? -12.823 -0.584 13.310 1.00 86.19 103 SER A N 1
ATOM 779 C CA . SER A 1 103 ? -11.617 -0.918 12.536 1.00 86.19 103 SER A CA 1
ATOM 780 C 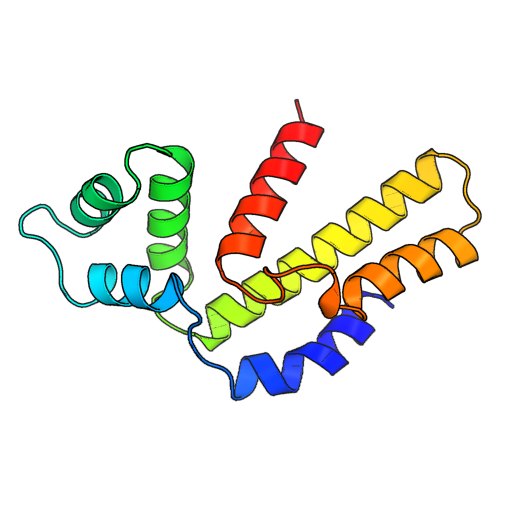C . SER A 1 103 ? -11.805 -2.144 11.634 1.00 86.19 103 SER A C 1
ATOM 782 O O . SER A 1 103 ? -11.197 -2.250 10.574 1.00 86.19 103 SER A O 1
ATOM 784 N N . ALA A 1 104 ? -12.652 -3.093 12.037 1.00 86.00 104 ALA A N 1
ATOM 785 C CA . ALA A 1 104 ? -13.033 -4.224 11.197 1.00 86.00 104 ALA A CA 1
ATOM 786 C C . ALA A 1 104 ? -13.980 -3.785 10.073 1.00 86.00 104 ALA A C 1
ATOM 788 O O . ALA A 1 104 ? -13.850 -4.260 8.945 1.00 86.00 104 ALA A O 1
ATOM 789 N N . LEU A 1 105 ? -14.891 -2.849 10.354 1.00 84.25 105 LEU A N 1
ATOM 790 C CA . LEU A 1 105 ? -15.775 -2.252 9.355 1.00 84.25 105 LEU A CA 1
ATOM 791 C C . LEU A 1 105 ? -14.983 -1.485 8.298 1.00 84.25 105 LEU A C 1
ATOM 793 O O . LEU A 1 105 ? -15.208 -1.712 7.115 1.00 84.25 105 LEU A O 1
ATOM 797 N N . SER A 1 106 ? -13.985 -0.683 8.687 1.00 80.88 106 SER A N 1
ATOM 798 C CA . SER A 1 106 ? -13.123 0.004 7.712 1.00 80.88 106 SER A CA 1
ATOM 799 C C . SER A 1 106 ? -12.349 -0.957 6.803 1.00 80.88 106 SER A C 1
ATOM 801 O O . SER A 1 106 ? -11.948 -0.574 5.713 1.00 80.88 106 SER A O 1
ATOM 803 N N . LEU A 1 107 ? -12.122 -2.199 7.245 1.00 78.06 107 LEU A N 1
ATOM 804 C CA . LEU A 1 107 ? -11.458 -3.232 6.447 1.00 78.06 107 LEU A CA 1
ATOM 805 C C . LEU A 1 107 ? -12.439 -4.023 5.558 1.00 78.06 107 LEU A C 1
ATOM 807 O O . LEU A 1 107 ? -12.044 -4.507 4.502 1.00 78.06 107 LEU A O 1
ATOM 811 N N . THR A 1 108 ? -13.702 -4.162 5.982 1.00 75.19 108 THR A N 1
ATOM 812 C CA . THR A 1 108 ? -14.725 -5.005 5.326 1.00 75.19 108 THR A CA 1
ATOM 813 C C . THR A 1 108 ? -15.683 -4.261 4.409 1.00 75.19 108 THR A C 1
ATOM 815 O O . THR A 1 108 ? -16.308 -4.903 3.568 1.00 75.19 108 THR A O 1
ATOM 818 N N . PHE A 1 109 ? -15.803 -2.939 4.545 1.00 70.50 109 PHE A N 1
ATOM 819 C CA . PHE A 1 109 ? -16.661 -2.091 3.715 1.00 70.50 109 PHE A CA 1
ATOM 820 C C . PHE A 1 109 ? -15.827 -1.258 2.723 1.00 70.50 109 PHE A C 1
ATOM 822 O O . PHE A 1 109 ? -15.611 -0.067 2.936 1.00 70.50 109 PHE A O 1
ATOM 829 N N . PRO A 1 110 ? -15.366 -1.852 1.605 1.00 56.78 110 PRO A N 1
ATOM 830 C CA . PRO A 1 110 ? -14.529 -1.157 0.626 1.00 56.78 110 PRO A CA 1
ATOM 831 C C . PRO A 1 110 ? -15.274 -0.074 -0.166 1.00 56.78 110 PRO A C 1
ATOM 833 O O . PRO A 1 110 ? -14.647 0.778 -0.776 1.00 56.78 110 PRO A O 1
ATOM 836 N N . PHE A 1 111 ? -16.611 -0.056 -0.148 1.00 46.84 111 PHE A N 1
ATOM 837 C CA . PHE A 1 111 ? -17.410 0.867 -0.965 1.00 46.84 111 PHE A CA 1
ATOM 838 C C . PHE A 1 111 ? -17.326 2.349 -0.563 1.00 46.84 111 PHE A C 1
ATOM 840 O O . PHE A 1 111 ? -17.774 3.193 -1.334 1.00 46.84 111 PHE A O 1
ATOM 847 N N . SER A 1 112 ? -16.755 2.694 0.596 1.00 51.19 112 SER A N 1
ATOM 848 C CA . SER A 1 112 ? -16.463 4.097 0.933 1.00 51.19 112 SER A CA 1
ATOM 849 C C . SER A 1 112 ? -15.062 4.550 0.518 1.00 51.19 112 SER A C 1
ATOM 851 O O . SER A 1 112 ? -14.763 5.733 0.654 1.00 51.19 112 SER A O 1
ATOM 853 N N . ASP A 1 113 ? -14.202 3.639 0.050 1.00 54.88 113 ASP A N 1
ATOM 854 C CA . ASP A 1 113 ? -12.812 3.931 -0.295 1.00 54.88 113 ASP A CA 1
ATOM 855 C C . ASP A 1 113 ? -12.488 3.417 -1.706 1.00 54.88 113 ASP A C 1
ATOM 857 O O . ASP A 1 113 ? -12.301 2.225 -1.948 1.00 54.88 113 ASP A O 1
ATOM 861 N N . SER A 1 114 ? -12.404 4.343 -2.661 1.00 54.22 114 SER A N 1
ATOM 862 C CA . SER A 1 114 ? -12.070 4.076 -4.067 1.00 54.22 114 SER A CA 1
ATOM 863 C C . SER A 1 114 ? -10.654 3.508 -4.287 1.00 54.22 114 SER A C 1
ATOM 865 O O . SER A 1 114 ? -10.270 3.273 -5.429 1.00 54.22 114 SER A O 1
ATOM 867 N N . VAL A 1 115 ? -9.877 3.282 -3.219 1.00 55.72 115 VAL A N 1
ATOM 868 C CA . VAL A 1 115 ? -8.480 2.816 -3.246 1.00 55.72 115 VAL A CA 1
ATOM 869 C C . VAL A 1 115 ? -8.328 1.375 -2.718 1.00 55.72 115 VAL A C 1
ATOM 871 O O . VAL A 1 115 ? -7.211 0.897 -2.519 1.00 55.72 115 VAL A O 1
ATOM 874 N N . TRP A 1 116 ? -9.417 0.632 -2.483 1.00 60.59 116 TRP A N 1
ATOM 875 C CA . TRP A 1 116 ? -9.321 -0.718 -1.911 1.00 60.59 116 TRP A CA 1
ATOM 876 C C . TRP A 1 116 ? -8.469 -1.673 -2.769 1.00 60.59 116 TRP A C 1
ATOM 878 O O . TRP A 1 116 ? -8.780 -1.927 -3.930 1.00 60.59 116 TRP A O 1
ATOM 888 N N . LEU A 1 117 ? -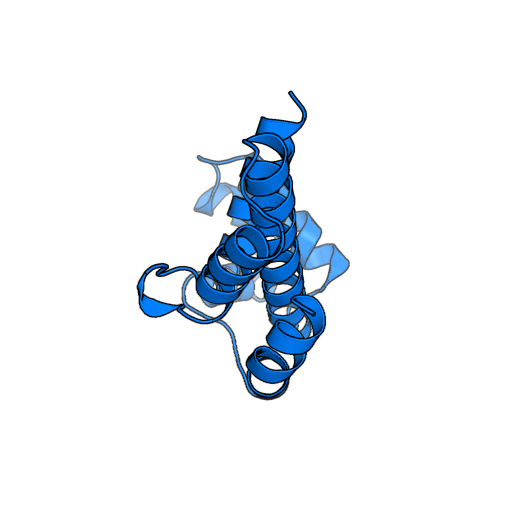7.380 -2.187 -2.173 1.00 59.03 117 LEU A N 1
ATOM 889 C CA . LEU A 1 117 ? -6.333 -3.023 -2.798 1.00 59.03 117 LEU A CA 1
ATOM 890 C C . LEU A 1 117 ? -5.613 -2.394 -4.002 1.00 59.03 117 LEU A C 1
ATOM 892 O O . LEU A 1 117 ? -4.840 -3.064 -4.685 1.00 59.03 117 LEU A O 1
ATOM 896 N N . TRP A 1 118 ? -5.799 -1.096 -4.216 1.00 59.38 118 TRP A N 1
ATOM 897 C CA . TRP A 1 118 ? -5.114 -0.354 -5.258 1.00 59.38 118 TRP A CA 1
ATOM 898 C C . TRP A 1 118 ? -3.673 -0.053 -4.827 1.00 59.38 118 TRP A C 1
ATOM 900 O O . TRP A 1 118 ? -3.437 0.275 -3.663 1.00 59.38 118 TRP A O 1
ATOM 910 N N . GLY A 1 119 ? -2.692 -0.118 -5.735 1.00 54.81 119 GLY A N 1
ATOM 911 C CA . GLY A 1 119 ? -1.279 0.135 -5.408 1.00 54.81 119 GLY A CA 1
ATOM 912 C C . GLY A 1 119 ? -1.005 1.519 -4.796 1.00 54.81 119 GLY A C 1
ATOM 913 O O . GLY A 1 119 ? -0.000 1.720 -4.123 1.00 54.81 119 GLY A O 1
ATOM 914 N N . VAL A 1 120 ? -1.918 2.480 -4.965 1.00 58.72 120 VAL A N 1
ATOM 915 C CA . VAL A 1 120 ? -1.866 3.803 -4.318 1.00 58.72 120 VAL A CA 1
ATOM 916 C C . VAL A 1 120 ? -2.151 3.737 -2.809 1.00 58.72 120 VAL A C 1
ATOM 918 O O . VAL A 1 120 ? -1.685 4.601 -2.063 1.00 58.72 120 VAL A O 1
ATOM 921 N N . LEU A 1 121 ? -2.851 2.705 -2.324 1.00 58.97 121 LEU A N 1
ATOM 922 C CA . LEU A 1 121 ? -3.180 2.536 -0.905 1.00 58.97 121 LEU A CA 1
ATOM 923 C C . LEU A 1 121 ? -1.920 2.500 -0.044 1.00 58.97 121 LEU A C 1
ATOM 925 O O . LEU A 1 121 ? -1.864 3.134 1.005 1.00 58.97 121 LEU A O 1
ATOM 929 N N . SER A 1 122 ? -0.885 1.800 -0.501 1.00 61.06 122 SER A N 1
ATOM 930 C CA . SER A 1 122 ? 0.370 1.700 0.233 1.00 61.06 122 SER A CA 1
ATOM 931 C C . SER A 1 122 ? 1.098 3.040 0.323 1.00 61.06 122 SER A C 1
ATOM 933 O O . SER A 1 122 ? 1.644 3.359 1.376 1.00 61.06 122 SER A O 1
ATOM 935 N N . LEU A 1 123 ? 1.042 3.864 -0.726 1.00 63.56 123 LEU A N 1
ATOM 936 C CA . LEU A 1 123 ? 1.579 5.225 -0.697 1.00 63.56 123 LEU A CA 1
ATOM 937 C C . LEU A 1 123 ? 0.822 6.099 0.316 1.00 63.56 123 LEU A C 1
ATOM 939 O O . LEU A 1 123 ? 1.451 6.799 1.111 1.00 63.56 123 LEU A O 1
ATOM 943 N N . ALA A 1 124 ? -0.513 6.032 0.325 1.00 65.00 124 ALA A N 1
ATOM 944 C CA . ALA A 1 124 ? -1.341 6.772 1.276 1.00 65.00 124 ALA A CA 1
ATOM 945 C C . ALA A 1 124 ? -1.084 6.321 2.724 1.00 65.00 124 ALA A C 1
ATOM 947 O O . ALA A 1 124 ? -0.877 7.157 3.601 1.00 65.00 124 ALA A O 1
ATOM 948 N N . SER A 1 125 ? -1.012 5.010 2.975 1.00 65.69 125 SER A N 1
ATOM 949 C CA . SER A 1 125 ? -0.707 4.463 4.300 1.00 65.69 125 SER A CA 1
ATOM 950 C C . SER A 1 125 ? 0.691 4.857 4.785 1.00 65.69 125 SER A C 1
ATOM 952 O O . SER A 1 125 ? 0.845 5.187 5.959 1.00 65.69 125 SER A O 1
ATOM 954 N N . VAL A 1 126 ? 1.699 4.881 3.904 1.00 68.06 126 VAL A N 1
ATOM 955 C CA . VAL A 1 126 ? 3.052 5.358 4.241 1.00 68.06 126 VAL A CA 1
ATOM 956 C C . VAL A 1 126 ? 3.044 6.850 4.570 1.00 68.06 126 VAL A C 1
ATOM 958 O O . VAL A 1 126 ? 3.637 7.243 5.569 1.00 68.06 126 VAL A O 1
ATOM 961 N N . ALA A 1 127 ? 2.350 7.678 3.785 1.00 68.88 127 ALA A N 1
ATOM 962 C CA . ALA A 1 127 ? 2.246 9.112 4.052 1.00 68.88 127 ALA A CA 1
ATOM 963 C C . ALA A 1 127 ? 1.550 9.396 5.394 1.00 68.88 127 ALA A C 1
ATOM 965 O O . ALA A 1 127 ? 2.030 10.212 6.179 1.00 68.88 127 ALA A O 1
ATOM 966 N N . ILE A 1 128 ? 0.466 8.674 5.693 1.00 71.75 128 ILE A N 1
ATOM 967 C CA . ILE A 1 128 ? -0.229 8.758 6.983 1.00 71.75 128 ILE A CA 1
ATOM 968 C C . ILE A 1 128 ? 0.705 8.317 8.114 1.00 71.75 128 ILE A C 1
ATOM 970 O O . ILE A 1 128 ? 0.849 9.038 9.098 1.00 71.75 128 ILE A O 1
ATOM 974 N N . ALA A 1 129 ? 1.385 7.177 7.975 1.00 73.00 129 ALA A N 1
ATOM 975 C CA . ALA A 1 129 ? 2.322 6.689 8.984 1.00 73.00 129 ALA A CA 1
ATOM 976 C C . ALA A 1 129 ? 3.474 7.677 9.235 1.00 73.00 129 ALA A C 1
ATOM 978 O O . ALA A 1 129 ? 3.783 7.957 10.389 1.00 73.00 129 ALA A O 1
ATOM 979 N N . ALA A 1 130 ? 4.060 8.251 8.181 1.00 71.75 130 ALA A N 1
ATOM 980 C CA . ALA A 1 130 ? 5.092 9.279 8.289 1.00 71.75 130 ALA A CA 1
ATOM 981 C C . ALA A 1 130 ? 4.565 10.537 8.999 1.00 71.75 130 ALA A C 1
ATOM 983 O O . ALA A 1 130 ? 5.200 11.015 9.931 1.00 71.75 130 ALA A O 1
ATOM 984 N N . SER A 1 131 ? 3.364 11.012 8.644 1.00 68.12 131 SER A N 1
ATOM 985 C CA . SER A 1 131 ? 2.736 12.171 9.302 1.00 68.12 131 SER A CA 1
ATOM 986 C C . SER A 1 131 ? 2.467 11.955 10.796 1.00 68.12 131 SER A C 1
ATOM 988 O O . SER A 1 131 ? 2.470 12.905 11.572 1.00 68.12 131 SER A O 1
ATOM 990 N N . LEU A 1 132 ? 2.253 10.703 11.215 1.00 68.50 132 LEU A N 1
ATOM 991 C CA . LEU A 1 132 ? 2.057 10.340 12.620 1.00 68.50 132 LEU A CA 1
ATOM 992 C C . LEU A 1 132 ? 3.377 10.223 13.399 1.00 68.50 132 LEU A C 1
ATOM 994 O O . LEU A 1 132 ? 3.341 10.204 14.630 1.00 68.50 132 LEU A O 1
ATOM 998 N N . LEU A 1 133 ? 4.517 10.113 12.710 1.00 73.56 133 LEU A N 1
ATOM 999 C CA . LEU A 1 133 ? 5.848 10.017 13.316 1.00 73.56 133 LEU A CA 1
ATOM 1000 C C . LEU A 1 133 ? 6.523 11.385 13.522 1.00 73.56 133 LEU A C 1
ATOM 1002 O O . LEU A 1 133 ? 7.389 11.468 14.393 1.00 73.56 133 LEU A O 1
ATOM 1006 N N . GLY A 1 134 ? 6.091 12.435 12.807 1.00 49.44 134 GLY A N 1
ATOM 1007 C CA . GLY A 1 134 ? 6.591 13.812 12.945 1.00 49.44 134 GLY A CA 1
ATOM 1008 C C . GLY A 1 134 ? 7.322 14.305 11.709 1.00 49.44 134 GLY A C 1
ATOM 1009 O O . GLY A 1 134 ? 8.481 13.881 11.515 1.00 49.44 134 GLY A O 1
#

Sequence (134 aa):
MLSVLALLMCAGHIRHGGFYYDDWATLALARFSHAGGGLHGLWLYYGQRPAQVLYYAALDQLLGIDAAARLALAAAMAVLQATVLYALLRRLGMRARDALACSALSLTFPFSDSVWLWGVLSLASVAIAASLLG

Radius of gyration: 16.49 Å; chains: 1; bounding box: 34×32×48 Å

pLDDT: mean 78.44, std 10.35, range [46.84, 95.19]

Secondary structure (DSSP, 8-state):
-HHHHHHHHHHHHHHH----THHHHHHHHHHS--TT-HHHHHHHHHTTSHHHHHHHHHHHHHHTT-HHHHHHHHHHHHHHHHHHHHHHHHHTT--HHHHHHHHHHHHH-GGG-TTTT-THHHHHHHHHHHHHH-